Protein AF-A0A1Q7J5G6-F1 (afdb_monomer_lite)

Secondary structure (DSSP, 8-state):
-HHHHHHTTGGGSEEEESHHHHHHHHHHHHSSS--TTGGGG-TTPEEEE-HHHHHHHHTT----S--PPPPP------PPP--------------------------------B-TTT-PBPPTTS--SS-TTT---TTS-EE-TTT--EE-TT-SB-TTT--B----

Foldseek 3Di:
DVVLCVLLCPQNFKAKPVNVLSPVSVVLVPDPDHDPCSCVVPPPIDIDGDPVSVVCVVVVVPVVDDPDDDDPDDDDPDDDDDDDDDDDDDDDDDDDDDDDDDDDDDDDPPDQDQQPPPRDGDDPDDLDQADPVPRHGSVNFDAQPPPRDTDDRPDQADPPPRDGRPRD

Structure (mmCIF, N/CA/C/O backbone):
data_AF-A0A1Q7J5G6-F1
#
_entry.id   AF-A0A1Q7J5G6-F1
#
loop_
_atom_site.group_PDB
_atom_site.id
_atom_site.type_symbol
_atom_site.label_atom_id
_atom_site.label_alt_id
_atom_site.label_comp_id
_atom_site.label_asym_id
_atom_site.label_entity_id
_atom_site.label_seq_id
_atom_site.pdbx_PDB_ins_code
_atom_site.Cartn_x
_atom_site.Cartn_y
_atom_site.Cartn_z
_atom_site.occupancy
_atom_site.B_iso_or_equiv
_atom_site.auth_seq_id
_atom_site.auth_comp_id
_atom_site.auth_asym_id
_atom_site.auth_atom_id
_atom_site.pdbx_PDB_model_num
ATOM 1 N N . MET A 1 1 ? 6.405 -3.543 -1.553 1.00 82.94 1 MET A N 1
ATOM 2 C CA . MET A 1 1 ? 5.593 -4.021 -2.695 1.00 82.94 1 MET A CA 1
ATOM 3 C C . MET A 1 1 ? 4.180 -3.454 -2.740 1.00 82.94 1 MET A C 1
ATOM 5 O O . MET A 1 1 ? 3.814 -2.947 -3.788 1.00 82.94 1 MET A O 1
ATOM 9 N N . ALA A 1 2 ? 3.391 -3.490 -1.656 1.00 89.56 2 ALA A N 1
ATOM 10 C CA . ALA A 1 2 ? 1.996 -3.019 -1.692 1.00 89.56 2 ALA A CA 1
ATOM 11 C C . ALA A 1 2 ? 1.836 -1.560 -2.168 1.00 89.56 2 ALA A C 1
ATOM 13 O O . ALA A 1 2 ? 0.996 -1.279 -3.014 1.00 89.56 2 ALA A O 1
ATOM 14 N N . VAL A 1 3 ? 2.686 -0.650 -1.677 1.00 93.06 3 VAL A N 1
ATOM 15 C CA . VAL A 1 3 ? 2.653 0.769 -2.071 1.00 93.06 3 VAL A CA 1
ATOM 16 C C . VAL A 1 3 ? 3.011 0.953 -3.547 1.00 93.06 3 VAL A C 1
ATOM 18 O O . VAL A 1 3 ? 2.265 1.603 -4.265 1.00 93.06 3 VAL A O 1
ATOM 21 N N . LEU A 1 4 ? 4.093 0.329 -4.027 1.00 94.00 4 LEU A N 1
ATOM 22 C CA . LEU A 1 4 ? 4.499 0.391 -5.439 1.00 94.00 4 LEU A CA 1
ATOM 23 C C . LEU A 1 4 ? 3.365 -0.056 -6.381 1.00 94.00 4 LEU A C 1
ATOM 25 O O . LEU A 1 4 ? 3.055 0.631 -7.348 1.00 94.00 4 LEU A O 1
ATOM 29 N N . ARG A 1 5 ? 2.696 -1.162 -6.039 1.00 93.12 5 ARG A N 1
ATOM 30 C CA . ARG A 1 5 ? 1.529 -1.689 -6.762 1.00 93.12 5 ARG A CA 1
ATOM 31 C C . ARG A 1 5 ? 0.337 -0.736 -6.767 1.00 93.12 5 ARG A C 1
ATOM 33 O O . ARG A 1 5 ? -0.315 -0.540 -7.784 1.00 93.12 5 ARG A O 1
ATOM 40 N N . LEU A 1 6 ? 0.060 -0.101 -5.634 1.00 94.38 6 LEU A N 1
ATOM 41 C CA . LEU A 1 6 ? -0.993 0.907 -5.566 1.00 94.38 6 LEU A CA 1
ATOM 42 C C . LEU A 1 6 ? -0.678 2.098 -6.486 1.00 94.38 6 LEU A C 1
ATOM 44 O O . LEU A 1 6 ? -1.540 2.550 -7.237 1.00 94.38 6 LEU A O 1
ATOM 48 N N . LEU A 1 7 ? 0.567 2.579 -6.451 1.00 94.94 7 LEU A N 1
ATOM 49 C CA . LEU A 1 7 ? 1.018 3.741 -7.216 1.00 94.94 7 LEU A CA 1
ATOM 50 C C . LEU A 1 7 ? 1.130 3.471 -8.725 1.00 94.94 7 LEU A C 1
ATOM 52 O O . LEU A 1 7 ? 0.894 4.382 -9.516 1.00 94.94 7 LEU A O 1
ATOM 56 N N . SER A 1 8 ? 1.376 2.225 -9.145 1.00 94.81 8 SER A N 1
ATOM 57 C CA . SER A 1 8 ? 1.315 1.823 -10.561 1.00 94.81 8 SER A CA 1
ATOM 58 C C . SER A 1 8 ? -0.104 1.835 -11.154 1.00 94.81 8 SER A C 1
ATOM 60 O O . SER A 1 8 ? -0.297 1.602 -12.355 1.00 94.81 8 SER A O 1
ATOM 62 N N . GLY A 1 9 ? -1.107 2.149 -10.326 1.00 92.06 9 GLY A N 1
ATOM 63 C CA . GLY A 1 9 ? -2.509 2.243 -10.715 1.00 92.06 9 GLY A CA 1
ATOM 64 C C . GLY A 1 9 ? -3.223 0.896 -10.715 1.00 92.06 9 GLY A C 1
ATOM 65 O O . GLY A 1 9 ? -4.260 0.755 -11.367 1.00 92.06 9 GLY A O 1
ATOM 66 N N . GLU A 1 10 ? -2.691 -0.107 -10.008 1.00 90.75 10 GLU A N 1
ATOM 67 C CA . GLU A 1 10 ? -3.327 -1.417 -9.911 1.00 90.75 10 GLU A CA 1
ATOM 68 C C . GLU A 1 10 ? -4.762 -1.267 -9.374 1.00 90.75 10 GLU A C 1
ATOM 70 O O . GLU A 1 10 ? -5.011 -0.620 -8.353 1.00 90.75 10 GLU A O 1
ATOM 75 N N . ARG A 1 11 ? -5.730 -1.848 -10.098 1.00 87.62 11 ARG A N 1
ATOM 76 C CA . ARG A 1 11 ? -7.174 -1.813 -9.780 1.00 87.62 11 ARG A CA 1
ATOM 77 C C . ARG A 1 11 ? -7.799 -0.404 -9.774 1.00 87.62 11 ARG A C 1
ATOM 79 O O . ARG A 1 11 ? -8.945 -0.254 -9.359 1.00 87.62 11 ARG A O 1
ATOM 86 N N . GLY A 1 12 ? -7.088 0.610 -10.277 1.00 89.94 12 GLY A N 1
ATOM 87 C CA . GLY A 1 12 ? -7.628 1.949 -10.530 1.00 89.94 12 GLY A CA 1
ATOM 88 C C . GLY A 1 12 ? -7.949 2.774 -9.282 1.00 89.94 12 GLY A C 1
ATOM 89 O O . GLY A 1 12 ? -8.761 3.694 -9.363 1.00 89.94 12 GLY A O 1
ATOM 90 N N . TYR A 1 13 ? -7.344 2.461 -8.131 1.00 92.06 13 TYR A N 1
ATOM 91 C CA . TYR A 1 13 ? -7.554 3.217 -6.889 1.00 92.06 13 TYR A CA 1
ATOM 92 C C . TYR A 1 13 ? -6.853 4.571 -6.875 1.00 92.06 13 TYR A C 1
ATOM 94 O O . TYR A 1 13 ? -7.327 5.498 -6.223 1.00 92.06 13 TYR A O 1
ATOM 102 N N . VAL A 1 14 ? -5.713 4.667 -7.555 1.00 94.50 14 VAL A N 1
ATOM 103 C CA . VAL A 1 14 ? -4.834 5.833 -7.530 1.00 94.50 14 VAL A CA 1
ATOM 104 C C . VAL A 1 14 ? -4.399 6.185 -8.947 1.00 94.50 14 VAL A C 1
ATOM 106 O O . VAL A 1 14 ? -4.057 5.304 -9.738 1.00 94.50 14 VAL A O 1
ATOM 109 N N . SER A 1 15 ? -4.372 7.478 -9.250 1.00 95.00 15 SER A N 1
ATOM 110 C CA . SER A 1 15 ? -3.719 8.046 -10.431 1.00 95.00 15 SER A CA 1
ATOM 111 C C . SER A 1 15 ? -2.643 9.036 -9.996 1.00 95.00 15 SER A C 1
ATOM 113 O O . SER A 1 15 ? -2.847 9.770 -9.026 1.00 95.00 15 SER A O 1
ATOM 115 N N . LEU A 1 16 ? -1.513 9.056 -10.705 1.00 95.44 16 LEU A N 1
ATOM 116 C CA . LEU A 1 16 ? -0.445 10.031 -10.475 1.00 95.44 16 LEU A CA 1
ATOM 117 C C . LEU A 1 16 ? -0.377 11.030 -11.625 1.00 95.44 16 LEU A C 1
ATOM 119 O O . LEU A 1 16 ? -0.539 10.652 -12.785 1.00 95.44 16 LEU A O 1
ATOM 123 N N . ASP A 1 17 ? -0.100 12.281 -11.281 1.00 95.25 17 ASP A N 1
ATOM 124 C CA . ASP A 1 17 ? 0.224 13.351 -12.218 1.00 95.25 17 ASP A CA 1
ATOM 125 C C . ASP A 1 17 ? 1.634 13.883 -11.900 1.00 95.25 17 ASP A C 1
ATOM 127 O O . ASP A 1 17 ? 1.898 14.213 -10.739 1.00 95.25 17 ASP A O 1
ATOM 131 N N . PRO A 1 18 ? 2.568 13.937 -12.867 1.00 94.38 18 PRO A N 1
ATOM 132 C CA . PRO A 1 18 ? 2.418 13.584 -14.281 1.00 94.38 18 PRO A CA 1
ATOM 133 C C . PRO A 1 18 ? 2.333 12.067 -14.533 1.00 94.38 18 PRO A C 1
ATOM 135 O O . PRO A 1 18 ? 2.977 11.261 -13.859 1.00 94.38 18 PRO A O 1
ATOM 138 N N . GLY A 1 19 ? 1.566 11.671 -15.556 1.00 93.06 19 GLY A N 1
ATOM 139 C CA . GLY A 1 19 ? 1.290 10.260 -15.875 1.00 93.06 19 GLY A CA 1
ATOM 140 C C . GLY A 1 19 ? 2.522 9.409 -16.222 1.00 93.06 19 GLY A C 1
ATOM 141 O O . GLY A 1 19 ? 2.492 8.187 -16.076 1.00 93.06 19 GLY A O 1
ATOM 142 N N . GLU A 1 20 ? 3.632 10.038 -16.614 1.00 95.25 20 GLU A N 1
ATOM 143 C CA . GLU A 1 20 ? 4.916 9.367 -16.863 1.00 95.25 20 GLU A CA 1
ATOM 144 C C . GLU A 1 20 ? 5.459 8.664 -15.610 1.00 95.25 20 GLU A C 1
ATOM 146 O O . GLU A 1 20 ? 6.019 7.571 -15.703 1.00 95.25 20 GLU A O 1
ATOM 151 N N . VAL A 1 21 ? 5.229 9.245 -14.425 1.00 95.56 21 VAL A N 1
ATOM 152 C CA . VAL A 1 21 ? 5.634 8.656 -13.141 1.00 95.56 21 VAL A CA 1
ATOM 153 C C . VAL A 1 21 ? 4.860 7.369 -12.877 1.00 95.56 21 VAL A C 1
ATOM 155 O O . VAL A 1 21 ? 5.440 6.358 -12.483 1.00 95.56 21 VAL A O 1
ATOM 158 N N . GLN A 1 22 ? 3.549 7.371 -13.132 1.00 94.81 22 GLN A N 1
ATOM 159 C CA . GLN A 1 22 ? 2.724 6.176 -12.961 1.00 94.81 22 GLN A CA 1
ATOM 160 C C . GLN A 1 22 ? 3.166 5.043 -13.892 1.00 94.81 22 GLN A C 1
ATOM 162 O O . GLN A 1 22 ? 3.211 3.884 -13.477 1.00 94.81 22 GLN A O 1
ATOM 167 N N . GLU A 1 23 ? 3.526 5.373 -15.132 1.00 95.62 23 GLU A N 1
ATOM 168 C CA . GLU A 1 23 ? 4.019 4.395 -16.100 1.00 95.62 23 GLU A CA 1
ATOM 169 C C . GLU A 1 23 ? 5.397 3.837 -15.705 1.00 95.62 23 GLU A C 1
ATOM 171 O O . GLU A 1 23 ? 5.620 2.631 -15.816 1.00 95.62 23 GLU A O 1
ATOM 176 N N . ALA A 1 24 ? 6.297 4.664 -15.162 1.00 95.19 24 ALA A N 1
ATOM 177 C CA . ALA A 1 24 ? 7.576 4.198 -14.623 1.00 95.19 24 ALA A CA 1
ATOM 178 C C . ALA A 1 24 ? 7.382 3.188 -13.476 1.00 95.19 24 ALA A C 1
ATOM 180 O O . ALA A 1 24 ? 7.956 2.100 -13.502 1.00 95.19 24 ALA A O 1
ATOM 181 N N . LEU A 1 25 ? 6.502 3.492 -12.514 1.00 95.12 25 LEU A N 1
ATOM 182 C CA . LEU A 1 25 ? 6.186 2.583 -11.401 1.00 95.12 25 LEU A CA 1
ATOM 183 C C . LEU A 1 25 ? 5.477 1.302 -11.870 1.00 95.12 25 LEU A C 1
ATOM 185 O O . LEU A 1 25 ? 5.635 0.238 -11.264 1.00 95.12 25 LEU A O 1
ATOM 189 N N . ARG A 1 26 ? 4.702 1.377 -12.958 1.00 95.25 26 ARG A N 1
ATOM 190 C CA . ARG A 1 26 ? 4.077 0.208 -13.586 1.00 95.25 26 ARG A CA 1
ATOM 191 C C . ARG A 1 26 ? 5.100 -0.721 -14.221 1.00 95.25 26 ARG A C 1
ATOM 193 O O . ARG A 1 26 ? 4.990 -1.927 -14.014 1.00 95.25 26 ARG A O 1
ATOM 200 N N . ARG A 1 27 ? 6.083 -0.180 -14.941 1.00 95.31 27 ARG A N 1
ATOM 201 C CA . ARG A 1 27 ? 7.183 -0.976 -15.507 1.00 95.31 27 ARG A CA 1
ATOM 202 C C . ARG A 1 27 ? 7.974 -1.674 -14.412 1.00 95.31 27 ARG A C 1
ATOM 204 O O . ARG A 1 27 ? 8.118 -2.887 -14.476 1.00 95.31 27 ARG A O 1
ATOM 211 N N . GLU A 1 28 ? 8.330 -0.940 -13.362 1.00 95.94 28 GLU A N 1
ATOM 212 C CA . GLU A 1 28 ? 9.042 -1.500 -12.210 1.00 95.94 28 GLU A CA 1
ATOM 213 C C . GLU A 1 28 ? 8.268 -2.652 -11.563 1.00 95.94 28 GLU A C 1
ATOM 215 O O . GLU A 1 28 ? 8.831 -3.674 -11.201 1.00 95.94 28 GLU A O 1
ATOM 220 N N . THR A 1 29 ? 6.940 -2.537 -11.454 1.00 95.25 29 THR A N 1
ATOM 221 C CA . THR A 1 29 ? 6.109 -3.607 -10.877 1.00 95.25 29 THR A CA 1
ATOM 222 C C . THR A 1 29 ? 6.130 -4.895 -11.716 1.00 95.25 29 THR A C 1
ATOM 224 O O . THR A 1 29 ? 5.873 -5.972 -11.173 1.00 95.25 29 THR A O 1
ATOM 227 N N . ALA A 1 30 ? 6.392 -4.793 -13.023 1.00 93.25 30 ALA A N 1
ATOM 228 C CA . ALA A 1 30 ? 6.448 -5.922 -13.948 1.00 93.25 30 ALA A CA 1
ATOM 229 C C . ALA A 1 30 ? 7.838 -6.578 -14.029 1.00 93.25 30 ALA A C 1
ATOM 231 O O . ALA A 1 30 ? 7.951 -7.666 -14.599 1.00 93.25 30 ALA A O 1
ATOM 232 N N . ASP A 1 31 ? 8.873 -5.952 -13.466 1.00 94.75 31 ASP A N 1
ATOM 233 C CA . ASP A 1 31 ? 10.218 -6.511 -13.453 1.00 94.75 31 ASP A CA 1
ATOM 234 C C . ASP A 1 31 ? 10.337 -7.732 -12.536 1.00 94.75 31 ASP A C 1
ATOM 236 O O . ASP A 1 31 ? 9.609 -7.912 -11.557 1.00 94.75 31 ASP A O 1
ATOM 240 N N . VAL A 1 32 ? 11.305 -8.594 -12.858 1.00 94.38 32 VAL A N 1
ATOM 241 C CA . VAL A 1 32 ? 11.583 -9.821 -12.092 1.00 94.38 32 VAL A CA 1
ATOM 242 C C . VAL A 1 32 ? 12.106 -9.496 -10.689 1.00 94.38 32 VAL A C 1
ATOM 244 O O . VAL A 1 32 ? 11.833 -10.236 -9.744 1.00 94.38 32 VAL A O 1
ATOM 247 N N . ASN A 1 33 ? 12.843 -8.390 -10.546 1.00 94.31 33 ASN A N 1
ATOM 248 C CA . ASN A 1 33 ? 13.390 -7.924 -9.275 1.00 94.31 33 ASN A CA 1
ATOM 249 C C . ASN A 1 33 ? 13.044 -6.442 -9.039 1.00 94.31 33 ASN A C 1
ATOM 251 O O . ASN A 1 33 ? 13.897 -5.584 -9.266 1.00 94.31 33 ASN A O 1
ATOM 255 N N . PRO A 1 34 ? 11.807 -6.150 -8.608 1.00 93.75 34 PRO A N 1
ATOM 256 C CA . PRO A 1 34 ? 11.317 -4.786 -8.455 1.00 93.75 34 PRO A CA 1
ATOM 257 C C . PRO A 1 34 ? 11.928 -4.086 -7.235 1.00 93.75 34 PRO A C 1
ATOM 259 O O . PRO A 1 34 ? 11.953 -4.653 -6.138 1.00 93.75 34 PRO A O 1
ATOM 262 N N . ASP A 1 35 ? 12.323 -2.823 -7.386 1.00 94.44 35 ASP A N 1
ATOM 263 C CA . ASP A 1 35 ? 12.660 -1.922 -6.288 1.00 94.44 35 ASP A CA 1
ATOM 264 C C . ASP A 1 35 ? 11.378 -1.321 -5.677 1.00 94.44 35 ASP A C 1
ATOM 266 O O . ASP A 1 35 ? 10.761 -0.405 -6.239 1.00 94.44 35 ASP A O 1
ATOM 270 N N . PRO A 1 36 ? 10.959 -1.762 -4.474 1.00 93.50 36 PRO A N 1
ATOM 271 C CA . PRO A 1 36 ? 9.777 -1.216 -3.820 1.00 93.50 36 PRO A CA 1
ATOM 272 C C . PRO A 1 36 ? 9.921 0.265 -3.448 1.00 93.50 36 PRO A C 1
ATOM 274 O O . PRO A 1 36 ? 8.913 0.863 -3.076 1.00 93.50 36 PRO A O 1
ATOM 277 N N . GLY A 1 37 ? 11.131 0.831 -3.479 1.00 94.88 37 GLY A N 1
ATOM 278 C CA . GLY A 1 37 ? 11.447 2.208 -3.122 1.00 94.88 37 GLY A CA 1
ATOM 279 C C . GLY A 1 37 ? 11.438 3.206 -4.281 1.00 94.88 37 GLY A C 1
ATOM 280 O O . GLY A 1 37 ? 11.557 4.399 -3.997 1.00 94.88 37 GLY A O 1
ATOM 281 N N . LEU A 1 38 ? 11.249 2.773 -5.536 1.00 94.44 38 LEU A N 1
ATOM 282 C CA . LEU A 1 38 ? 11.363 3.627 -6.731 1.00 94.44 38 LEU A CA 1
ATOM 283 C C . LEU A 1 38 ? 10.530 4.918 -6.646 1.00 94.44 38 LEU A C 1
ATOM 285 O O . LEU A 1 38 ? 10.980 5.989 -7.045 1.00 94.44 38 LEU A O 1
ATOM 289 N N . PHE A 1 39 ? 9.341 4.850 -6.046 1.00 93.50 39 PHE A N 1
ATOM 290 C CA . PHE A 1 39 ? 8.456 6.006 -5.875 1.00 93.50 39 PHE A CA 1
ATOM 291 C C . PHE A 1 39 ? 9.089 7.173 -5.099 1.00 93.50 39 PHE A C 1
ATOM 293 O O . PHE A 1 39 ? 8.675 8.315 -5.268 1.00 93.50 39 PHE A O 1
ATOM 300 N N . ARG A 1 40 ? 10.109 6.918 -4.268 1.00 94.69 40 ARG A N 1
ATOM 301 C CA . ARG A 1 40 ? 10.823 7.963 -3.516 1.00 94.69 40 ARG A CA 1
ATOM 302 C C . ARG A 1 40 ? 11.621 8.904 -4.419 1.00 94.69 40 ARG A C 1
ATOM 304 O O . ARG A 1 40 ? 11.983 9.986 -3.973 1.00 94.69 40 ARG A O 1
ATOM 311 N N . GLN A 1 41 ? 11.888 8.503 -5.661 1.00 95.56 41 GLN A N 1
ATOM 312 C CA . GLN A 1 41 ? 12.560 9.334 -6.660 1.00 95.56 41 GLN A CA 1
ATOM 313 C C . GLN A 1 41 ? 11.630 10.405 -7.253 1.00 95.56 41 GLN A C 1
ATOM 315 O O . GLN A 1 41 ? 12.110 11.328 -7.903 1.00 95.56 41 GLN A O 1
ATOM 320 N N . PHE A 1 42 ? 10.318 10.318 -6.995 1.00 94.75 42 PHE A N 1
ATOM 321 C CA . PHE A 1 42 ? 9.301 11.230 -7.523 1.00 94.75 42 PHE A CA 1
ATOM 322 C C . PHE A 1 42 ? 8.528 11.931 -6.388 1.00 94.75 42 PHE A C 1
ATOM 324 O O . PHE A 1 42 ? 7.334 11.682 -6.213 1.00 94.75 42 PHE A O 1
ATOM 331 N N . PRO A 1 43 ? 9.183 12.791 -5.584 1.00 94.56 43 PRO A N 1
ATOM 332 C CA . PRO A 1 43 ? 8.537 13.450 -4.446 1.00 94.56 43 PRO A CA 1
ATOM 333 C C . PRO A 1 43 ? 7.463 14.466 -4.858 1.00 94.56 43 PRO A C 1
ATOM 335 O O . PRO A 1 43 ? 6.525 14.693 -4.100 1.00 94.56 43 PRO A O 1
ATOM 338 N N . ASP A 1 44 ? 7.584 15.046 -6.054 1.00 95.12 44 ASP A N 1
ATOM 339 C CA . ASP A 1 44 ? 6.693 16.102 -6.548 1.00 95.12 44 ASP A CA 1
ATOM 340 C C . ASP A 1 44 ? 5.446 15.559 -7.269 1.00 95.12 44 ASP A C 1
ATOM 342 O O . ASP A 1 44 ? 4.595 16.332 -7.709 1.00 95.12 44 ASP A O 1
ATOM 346 N N . ALA A 1 45 ? 5.323 14.234 -7.408 1.00 95.06 45 ALA A N 1
ATOM 347 C CA . ALA A 1 45 ? 4.187 13.617 -8.080 1.00 95.06 45 ALA A CA 1
ATOM 348 C C . ALA A 1 45 ? 2.901 13.788 -7.257 1.00 95.06 45 ALA A C 1
ATOM 350 O O . ALA A 1 45 ? 2.834 13.432 -6.077 1.00 95.06 45 ALA A O 1
ATOM 351 N N . ILE A 1 46 ? 1.847 14.290 -7.897 1.00 95.56 46 ILE A N 1
ATOM 352 C CA . ILE A 1 46 ? 0.547 14.491 -7.262 1.00 95.56 46 ILE A CA 1
ATOM 353 C C . ILE A 1 46 ? -0.230 13.181 -7.301 1.00 95.56 46 ILE A C 1
ATOM 355 O O . ILE A 1 46 ? -0.462 12.601 -8.361 1.00 95.56 46 ILE A O 1
ATOM 359 N N . LEU A 1 47 ? -0.681 12.738 -6.129 1.00 95.31 47 LEU A N 1
ATOM 360 C CA . LEU A 1 47 ? -1.489 11.538 -5.967 1.00 95.31 47 LEU A CA 1
ATOM 361 C C . LEU A 1 47 ? -2.972 11.892 -5.884 1.00 95.31 47 LEU A C 1
ATOM 363 O O . LEU A 1 47 ? -3.402 12.599 -4.975 1.00 95.31 47 LEU A O 1
ATOM 367 N N . SER A 1 48 ? -3.768 11.340 -6.797 1.00 95.19 48 SER A N 1
ATOM 368 C CA . SER A 1 48 ? -5.230 11.437 -6.775 1.00 95.19 48 SER A CA 1
ATOM 369 C C . SER A 1 48 ? -5.864 10.087 -6.448 1.00 95.19 48 SER A C 1
ATOM 371 O O . SER A 1 48 ? -5.506 9.062 -7.025 1.00 95.19 48 SER A O 1
ATOM 373 N N . LEU A 1 49 ? -6.825 10.086 -5.522 1.00 93.94 49 LEU A N 1
ATOM 374 C CA . LEU A 1 49 ? -7.547 8.891 -5.079 1.00 93.94 49 LEU A CA 1
ATOM 375 C C . LEU A 1 49 ? -8.892 8.775 -5.797 1.00 93.94 49 LEU A C 1
ATOM 377 O O . LEU A 1 49 ? -9.740 9.664 -5.711 1.00 93.94 49 LEU A O 1
ATOM 381 N N . ASN A 1 50 ? -9.132 7.635 -6.438 1.00 92.75 50 ASN A N 1
ATOM 382 C CA . ASN A 1 50 ? -10.435 7.298 -6.988 1.00 92.75 50 ASN A CA 1
ATOM 383 C C . ASN A 1 50 ? -11.336 6.727 -5.886 1.00 92.75 50 ASN A C 1
ATOM 385 O O . ASN A 1 50 ? -11.369 5.521 -5.619 1.00 92.75 50 ASN A O 1
ATOM 389 N N . ARG A 1 51 ? -12.091 7.625 -5.251 1.00 90.25 51 ARG A N 1
ATOM 390 C CA . ARG A 1 51 ? -13.011 7.303 -4.155 1.00 90.25 51 ARG A CA 1
ATOM 391 C C . ARG A 1 51 ? -14.012 6.204 -4.518 1.00 90.25 51 ARG A C 1
ATOM 393 O O . ARG A 1 51 ? -14.217 5.295 -3.722 1.00 90.25 51 ARG A O 1
ATOM 400 N N . LEU A 1 52 ? -14.590 6.247 -5.719 1.00 89.12 52 LEU A N 1
ATOM 401 C CA . LEU A 1 52 ? -15.604 5.279 -6.144 1.00 89.12 52 LEU A CA 1
ATOM 402 C C . LEU A 1 52 ? -15.025 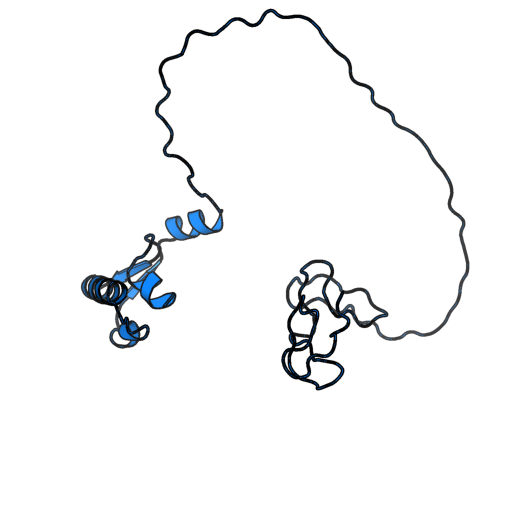3.860 -6.259 1.00 89.12 52 LEU A C 1
ATOM 404 O O . LEU A 1 52 ? -15.676 2.887 -5.880 1.00 89.12 52 LEU A O 1
ATOM 408 N N . ALA A 1 53 ? -13.795 3.735 -6.767 1.00 86.12 53 ALA A N 1
ATOM 409 C C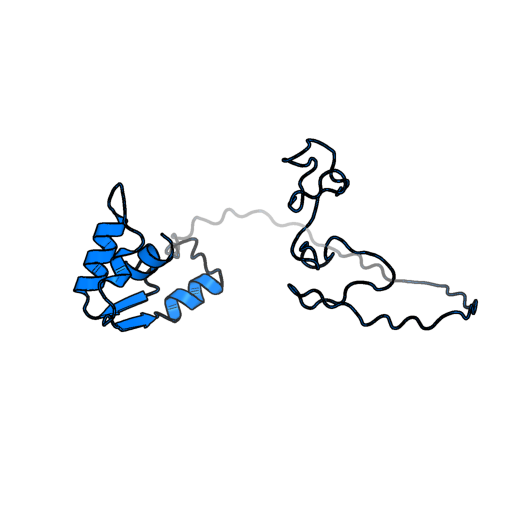A . ALA A 1 53 ? -13.099 2.453 -6.836 1.00 86.12 53 ALA A CA 1
ATOM 410 C C . ALA A 1 53 ? -12.791 1.907 -5.430 1.00 86.12 53 ALA A C 1
ATOM 412 O O . ALA A 1 53 ? -13.029 0.728 -5.161 1.00 86.12 53 ALA A O 1
ATOM 413 N N . ALA A 1 54 ? -12.318 2.766 -4.522 1.00 85.56 54 ALA A N 1
ATOM 414 C CA . ALA A 1 54 ? -12.016 2.388 -3.142 1.00 85.56 54 ALA A CA 1
ATOM 415 C C . ALA A 1 54 ? -13.274 1.957 -2.366 1.00 85.56 54 ALA A C 1
ATOM 417 O O . ALA A 1 54 ? -13.271 0.906 -1.726 1.00 85.56 54 ALA A O 1
ATOM 418 N N . GLU A 1 55 ? -14.370 2.713 -2.471 1.00 88.06 55 GLU A N 1
ATOM 419 C CA . GLU A 1 55 ? -15.641 2.403 -1.803 1.00 88.06 55 GLU A CA 1
ATOM 420 C C . GLU A 1 55 ? -16.228 1.063 -2.264 1.00 88.06 55 GLU A C 1
ATOM 422 O O . GLU A 1 55 ? -16.674 0.277 -1.430 1.00 88.06 55 GLU A O 1
ATOM 427 N N . ARG A 1 56 ? -16.165 0.751 -3.566 1.00 85.06 56 ARG A N 1
ATOM 428 C CA . ARG A 1 56 ? -16.588 -0.556 -4.101 1.00 85.06 56 ARG A CA 1
ATOM 429 C C . ARG A 1 56 ? -15.818 -1.719 -3.486 1.00 85.06 56 ARG A C 1
ATOM 431 O O . ARG A 1 56 ? -16.406 -2.743 -3.146 1.00 85.06 56 ARG A O 1
ATOM 438 N N . PHE A 1 57 ? -14.506 -1.559 -3.326 1.00 82.94 57 PHE A N 1
ATOM 439 C CA . PHE A 1 57 ? -13.679 -2.589 -2.707 1.00 82.94 57 PHE A CA 1
ATOM 440 C C . PHE A 1 57 ? -13.998 -2.763 -1.218 1.00 82.94 57 PHE A C 1
ATOM 442 O O . PHE A 1 57 ? -14.152 -3.893 -0.763 1.00 82.94 57 PHE A O 1
ATOM 449 N N . LEU A 1 58 ? -14.149 -1.660 -0.478 1.00 86.12 58 LEU A N 1
ATOM 450 C CA . LEU A 1 58 ? -14.458 -1.681 0.957 1.00 86.12 58 LEU A CA 1
ATOM 451 C C . LEU A 1 58 ? -15.852 -2.236 1.261 1.00 86.12 58 LEU A C 1
ATOM 453 O O . LEU A 1 58 ? -16.025 -2.937 2.252 1.00 86.12 58 LEU A O 1
ATOM 457 N N . ARG A 1 59 ? -16.837 -1.963 0.399 1.00 85.25 59 ARG A N 1
ATOM 458 C CA . ARG A 1 59 ? -18.191 -2.525 0.510 1.00 85.25 59 ARG A CA 1
ATOM 459 C C . ARG A 1 59 ? -18.225 -4.034 0.228 1.00 85.25 59 ARG A C 1
ATOM 461 O O . ARG A 1 59 ? -19.227 -4.679 0.508 1.00 85.25 59 ARG A O 1
ATOM 468 N N . GLY A 1 60 ? -17.138 -4.605 -0.294 1.00 75.06 60 GLY A N 1
ATOM 469 C CA . GLY A 1 60 ? -17.078 -6.024 -0.619 1.00 75.06 60 GLY A CA 1
ATOM 470 C C . GLY A 1 60 ? -17.900 -6.385 -1.853 1.00 75.06 60 GLY A C 1
ATOM 471 O O . GLY A 1 60 ? -18.208 -7.563 -2.029 1.00 75.06 60 GLY A O 1
ATOM 472 N N . ASP A 1 61 ? -18.201 -5.408 -2.723 1.00 62.56 61 ASP A N 1
ATOM 473 C CA . ASP A 1 61 ? -18.797 -5.640 -4.042 1.00 62.56 61 ASP A CA 1
ATOM 474 C C . ASP A 1 61 ? -17.761 -6.342 -4.928 1.00 62.56 61 ASP A C 1
ATOM 476 O O . ASP A 1 61 ? -17.131 -5.779 -5.828 1.00 62.56 61 ASP A O 1
ATOM 480 N N . ARG A 1 62 ? -17.564 -7.630 -4.660 1.00 56.16 62 ARG A N 1
ATOM 481 C CA . ARG A 1 62 ? -17.049 -8.569 -5.639 1.00 56.16 62 ARG A CA 1
ATOM 482 C C . ARG A 1 62 ? -18.167 -8.673 -6.662 1.00 56.16 62 ARG A C 1
ATOM 484 O O . ARG A 1 62 ? -19.072 -9.481 -6.490 1.00 56.16 62 ARG A O 1
ATOM 491 N N . ALA A 1 63 ? -18.142 -7.825 -7.688 1.00 59.22 63 ALA A N 1
ATOM 492 C CA . ALA A 1 63 ? -18.946 -8.042 -8.881 1.00 59.22 63 ALA A CA 1
ATOM 493 C C . ALA A 1 63 ? -18.542 -9.417 -9.440 1.00 59.22 63 ALA A C 1
ATOM 495 O O . ALA A 1 63 ? -17.551 -9.544 -10.153 1.00 59.22 63 ALA A O 1
ATOM 496 N N . TYR A 1 64 ? -19.232 -10.465 -8.985 1.00 55.44 64 TYR A N 1
ATOM 497 C CA . TYR A 1 64 ? -18.887 -11.852 -9.275 1.00 55.44 64 TYR A CA 1
ATOM 498 C C . TYR A 1 64 ? -19.398 -12.285 -10.652 1.00 55.44 64 TYR A C 1
ATOM 500 O O . TYR A 1 64 ? -18.948 -13.294 -11.179 1.00 55.44 64 TYR A O 1
ATOM 508 N N . ALA A 1 65 ? -20.253 -11.504 -11.305 1.00 42.94 65 ALA A N 1
ATOM 509 C CA . ALA A 1 65 ? -20.618 -11.763 -12.686 1.00 42.94 65 ALA A CA 1
ATOM 510 C C . ALA A 1 65 ? -20.920 -10.444 -13.409 1.00 42.94 65 ALA A C 1
ATOM 512 O O . ALA A 1 65 ? -21.569 -9.573 -12.820 1.00 42.94 65 ALA A O 1
ATOM 513 N N . PRO A 1 66 ? -20.511 -10.283 -14.683 1.00 46.97 66 PRO A N 1
ATOM 514 C CA . PRO A 1 66 ? -21.252 -9.411 -15.586 1.00 46.97 66 PRO A CA 1
ATOM 515 C C . PRO A 1 66 ? -22.723 -9.829 -15.500 1.00 46.97 66 PRO A C 1
ATOM 517 O O . PRO A 1 66 ? -23.001 -11.029 -15.439 1.00 46.97 66 PRO A O 1
ATOM 520 N N . SER A 1 67 ? -23.667 -8.887 -15.482 1.00 55.69 67 SER A N 1
ATOM 521 C CA . SER A 1 67 ? -25.070 -9.245 -15.673 1.00 55.69 67 SER A CA 1
ATOM 522 C C . SER A 1 67 ? -25.161 -10.008 -16.992 1.00 55.69 67 SER A C 1
ATOM 524 O O . SER A 1 67 ? -24.961 -9.436 -18.064 1.00 55.69 67 SER A O 1
ATOM 526 N N . HIS A 1 68 ? -25.383 -11.322 -16.922 1.00 56.16 68 HIS A N 1
ATOM 527 C CA . HIS A 1 68 ? -25.735 -12.076 -18.110 1.00 56.16 68 HIS A CA 1
ATOM 528 C C . HIS A 1 68 ? -26.972 -11.385 -18.678 1.00 56.16 68 HIS A C 1
ATOM 530 O O . HIS A 1 68 ? -27.952 -11.174 -17.960 1.00 56.16 68 HIS A O 1
ATOM 536 N N . ALA A 1 69 ? -26.896 -10.973 -19.945 1.00 59.75 69 ALA A N 1
ATOM 537 C CA . ALA A 1 69 ? -28.089 -10.588 -20.678 1.00 59.75 69 ALA A CA 1
ATOM 538 C C . ALA A 1 69 ? -29.130 -11.707 -20.487 1.00 59.75 69 ALA A C 1
ATOM 540 O O . ALA A 1 69 ? -28.726 -12.878 -20.498 1.00 59.75 69 ALA A O 1
ATOM 541 N N . PRO A 1 70 ? -30.417 -11.380 -20.268 1.00 53.44 70 PRO A N 1
ATOM 542 C CA . PRO A 1 70 ? -31.434 -12.399 -20.079 1.00 53.44 70 PRO A CA 1
ATOM 543 C C . PRO A 1 70 ? -31.370 -13.364 -21.263 1.00 53.44 70 PRO A C 1
ATOM 545 O O . PRO A 1 70 ? -31.502 -12.957 -22.419 1.00 53.44 70 PRO A O 1
ATOM 548 N N . LEU A 1 71 ? -31.068 -14.629 -20.970 1.00 58.22 71 LEU A N 1
ATOM 549 C CA . LEU A 1 71 ? -31.211 -15.706 -21.939 1.00 58.22 71 LEU A CA 1
ATOM 550 C C . LEU A 1 71 ? -32.694 -15.749 -22.344 1.00 58.22 71 LEU A C 1
ATOM 552 O O . LEU A 1 71 ? -33.544 -15.521 -21.483 1.00 58.22 71 LEU A O 1
ATOM 556 N N . PRO A 1 72 ? -33.025 -16.006 -23.620 1.00 60.34 72 PRO A N 1
ATOM 557 C CA . PRO A 1 72 ? -34.414 -16.200 -24.016 1.00 60.34 72 PRO A CA 1
ATOM 558 C C . PRO A 1 72 ? -35.020 -17.357 -23.214 1.00 60.34 72 PRO A C 1
ATOM 560 O O . PRO A 1 72 ? -34.350 -18.372 -23.007 1.00 60.34 72 PRO A O 1
ATOM 563 N N . ASP A 1 73 ? -36.264 -17.171 -22.764 1.00 54.56 73 ASP A N 1
ATOM 564 C CA . ASP A 1 73 ? -36.994 -18.103 -21.904 1.00 54.56 73 ASP A CA 1
ATOM 565 C C . ASP A 1 73 ? -36.914 -19.535 -22.450 1.00 54.56 73 ASP A C 1
ATOM 567 O O . ASP A 1 73 ? -37.432 -19.858 -23.523 1.00 54.56 73 ASP A O 1
ATOM 571 N N . ALA A 1 74 ? -36.230 -20.406 -21.707 1.00 53.94 74 ALA A N 1
ATOM 572 C CA . ALA A 1 74 ? -36.343 -21.839 -21.915 1.00 53.94 74 ALA A CA 1
ATOM 573 C C . ALA A 1 74 ? -37.772 -22.262 -21.530 1.00 53.94 74 ALA A C 1
ATOM 575 O O . ALA A 1 74 ? -38.303 -21.744 -20.546 1.00 53.94 74 ALA A O 1
ATOM 576 N N . PRO A 1 75 ? -38.411 -23.184 -22.274 1.00 49.75 75 PRO A N 1
ATOM 577 C CA . PRO A 1 75 ? -39.788 -23.562 -22.005 1.00 49.75 75 PRO A CA 1
ATOM 578 C C . PRO A 1 75 ? -39.923 -24.137 -20.595 1.00 49.75 75 PRO A C 1
ATOM 580 O O . PRO A 1 75 ? -39.214 -25.066 -20.199 1.00 49.75 75 PRO A O 1
ATOM 583 N N . GLU A 1 76 ? -40.854 -23.540 -19.862 1.00 48.31 76 GLU A N 1
ATOM 584 C CA . GLU A 1 76 ? -41.239 -23.862 -18.499 1.00 48.31 76 GLU A CA 1
ATOM 585 C C . GLU A 1 76 ? -41.707 -25.324 -18.437 1.00 48.31 76 GLU A C 1
ATOM 587 O O . GLU A 1 76 ? -42.765 -25.694 -18.950 1.00 48.31 76 GLU A O 1
ATOM 592 N N . LEU A 1 77 ? -40.880 -26.196 -17.856 1.00 47.56 77 LEU A N 1
ATOM 593 C CA . LEU A 1 77 ? -41.299 -27.552 -17.527 1.00 47.56 77 LEU A CA 1
ATOM 594 C C . LEU A 1 77 ? -42.290 -27.458 -16.368 1.00 47.56 77 LEU A C 1
ATOM 596 O O . LEU A 1 77 ? -41.901 -27.278 -15.214 1.00 47.56 77 LEU A O 1
ATOM 600 N N . VAL A 1 78 ? -43.573 -27.573 -16.709 1.00 48.34 78 VAL A N 1
ATOM 601 C CA . VAL A 1 78 ? -44.693 -27.635 -15.771 1.00 48.34 78 VAL A CA 1
ATOM 602 C C . VAL A 1 78 ? -44.447 -28.780 -14.791 1.00 48.34 78 VAL A C 1
ATOM 604 O O . VAL A 1 78 ? -44.447 -29.956 -15.163 1.00 48.34 78 VAL A O 1
ATOM 607 N N . ARG A 1 79 ? -44.218 -28.434 -13.527 1.00 51.00 79 ARG A N 1
ATOM 608 C CA . ARG A 1 79 ? -44.291 -29.380 -12.417 1.00 51.00 79 ARG A CA 1
ATOM 609 C C . ARG A 1 79 ? -45.747 -29.418 -11.949 1.00 51.00 79 ARG A C 1
ATOM 611 O O . ARG A 1 79 ? -46.282 -28.342 -11.708 1.00 51.00 79 ARG A O 1
ATOM 618 N N . PRO A 1 80 ? -46.387 -30.592 -11.822 1.00 40.88 80 PRO A N 1
ATOM 619 C CA . PRO A 1 80 ? -47.735 -30.657 -11.273 1.00 40.88 80 PRO A CA 1
ATOM 620 C C . PRO A 1 80 ? -47.737 -30.257 -9.791 1.00 40.88 80 PRO A C 1
ATOM 622 O O . PRO A 1 80 ? -46.872 -30.707 -9.033 1.00 40.88 80 PRO A O 1
ATOM 625 N N . ASP A 1 81 ? -48.691 -29.396 -9.440 1.00 40.72 81 ASP A N 1
ATOM 626 C CA . ASP A 1 81 ? -49.067 -28.960 -8.093 1.00 40.72 81 ASP A CA 1
ATOM 627 C C . ASP A 1 81 ? -49.666 -30.089 -7.237 1.00 40.72 81 ASP A C 1
ATOM 629 O O . ASP A 1 81 ? -50.202 -31.041 -7.796 1.00 40.72 81 ASP A O 1
ATOM 633 N N . GLU A 1 82 ? -49.586 -29.901 -5.909 1.00 36.19 82 GLU A N 1
ATOM 634 C CA . GLU A 1 82 ? -50.283 -30.539 -4.758 1.00 36.19 82 GLU A CA 1
ATOM 635 C C . GLU A 1 82 ? -49.240 -30.803 -3.640 1.00 36.19 82 GLU A C 1
ATOM 637 O O . GLU A 1 82 ? -48.192 -31.386 -3.899 1.00 36.19 82 GLU A O 1
ATOM 642 N N . GLU A 1 83 ? -49.339 -30.352 -2.382 1.00 34.97 83 GLU A N 1
ATOM 643 C CA . GLU A 1 83 ? -50.443 -29.855 -1.549 1.00 34.97 83 GLU A CA 1
ATOM 644 C C . GLU A 1 83 ? -49.910 -29.001 -0.367 1.00 34.97 83 GLU A C 1
ATOM 646 O O . GLU A 1 83 ? -48.737 -29.043 0.007 1.00 34.97 83 GLU A O 1
ATOM 651 N N . THR A 1 84 ? -50.833 -28.228 0.201 1.00 31.50 84 THR A N 1
ATOM 652 C CA . THR A 1 84 ? -50.760 -27.147 1.197 1.00 31.50 84 THR A CA 1
ATOM 653 C C . THR A 1 84 ? -50.663 -27.607 2.671 1.00 31.50 84 THR A C 1
ATOM 655 O O . THR A 1 84 ? -51.527 -28.355 3.108 1.00 31.50 84 THR A O 1
ATOM 658 N N . GLU A 1 85 ? -49.672 -27.051 3.404 1.00 36.59 85 GLU A N 1
ATOM 659 C CA . GLU A 1 85 ? -49.645 -26.542 4.817 1.00 36.59 85 GLU A CA 1
ATOM 660 C C . GLU A 1 85 ? -50.077 -27.445 6.017 1.00 36.59 85 GLU A C 1
ATOM 662 O O . GLU A 1 85 ? -50.640 -28.512 5.791 1.00 36.59 85 GLU A O 1
ATOM 667 N N . PRO A 1 86 ? -49.862 -27.082 7.318 1.00 43.84 86 PRO A N 1
ATOM 668 C CA . PRO A 1 86 ? -49.358 -25.822 7.900 1.00 43.84 86 PRO A CA 1
ATOM 669 C C . PRO A 1 86 ? -48.315 -25.930 9.043 1.00 43.84 86 PRO A C 1
ATOM 671 O O . PRO A 1 86 ? -47.904 -26.989 9.515 1.00 43.84 86 PRO A O 1
ATOM 674 N N . GLU A 1 87 ? -47.930 -24.725 9.452 1.00 39.09 87 GLU A N 1
ATOM 675 C CA . GLU A 1 87 ? -47.149 -24.241 10.587 1.00 39.09 87 GLU A CA 1
ATOM 676 C C . GLU A 1 87 ? -47.527 -24.849 11.954 1.00 39.09 87 GLU A C 1
ATOM 678 O O . GLU A 1 87 ? -48.688 -25.142 12.240 1.00 39.09 87 GLU A O 1
ATOM 683 N N . ALA A 1 88 ? -46.532 -24.966 12.840 1.00 32.62 88 ALA A N 1
ATOM 684 C CA . ALA A 1 88 ? -46.734 -25.207 14.265 1.00 32.62 88 ALA A CA 1
ATOM 685 C C . ALA A 1 88 ? -45.854 -24.250 15.080 1.00 32.62 88 ALA A C 1
ATOM 687 O O . ALA A 1 88 ? -44.652 -24.457 15.258 1.00 32.62 88 ALA A O 1
ATOM 688 N N . GLU A 1 89 ? -46.493 -23.188 15.560 1.00 34.09 89 GLU A N 1
ATOM 689 C CA . GLU A 1 89 ? -46.054 -22.356 16.673 1.00 34.09 89 GLU A CA 1
ATOM 690 C C . GLU A 1 89 ? -46.105 -23.165 17.981 1.00 34.09 89 GLU A C 1
ATOM 692 O O . GLU A 1 89 ? -47.017 -23.965 18.199 1.00 34.09 89 GLU A O 1
ATOM 697 N N . ALA A 1 90 ? -45.156 -22.929 18.889 1.00 33.94 90 ALA A N 1
ATOM 698 C CA . ALA A 1 90 ? -45.272 -23.349 20.283 1.00 33.94 90 ALA A CA 1
ATOM 699 C C . ALA A 1 90 ? -44.571 -22.336 21.198 1.00 33.94 90 ALA A C 1
ATOM 701 O O . ALA A 1 90 ? -43.358 -22.370 21.405 1.00 33.94 90 ALA A O 1
ATOM 702 N N . GLU A 1 91 ? -45.374 -21.429 21.746 1.00 30.14 91 GLU A N 1
ATOM 703 C CA . GLU A 1 91 ? -45.085 -20.670 22.960 1.00 30.14 91 GLU A CA 1
ATOM 704 C C . GLU A 1 91 ? -45.327 -21.536 24.213 1.00 30.14 91 GLU A C 1
ATOM 706 O O . GLU A 1 91 ? -46.249 -22.352 24.237 1.00 30.14 91 GLU A O 1
ATOM 711 N N . ALA A 1 92 ? -44.552 -21.267 25.275 1.00 28.73 92 ALA A N 1
ATOM 712 C CA . ALA A 1 92 ? -45.024 -20.930 26.634 1.00 28.73 92 ALA A CA 1
ATOM 713 C C . ALA A 1 92 ? -44.309 -21.632 27.816 1.00 28.73 92 ALA A C 1
ATOM 715 O O . ALA A 1 92 ? -44.319 -22.851 27.942 1.00 28.73 92 ALA A O 1
ATOM 716 N N . ALA A 1 93 ? -43.864 -20.770 28.751 1.00 29.00 93 ALA A N 1
ATOM 717 C CA . ALA A 1 93 ? -43.813 -20.903 30.223 1.00 29.00 93 ALA A CA 1
ATOM 718 C C . ALA A 1 93 ? -42.889 -21.976 30.860 1.00 29.00 93 ALA A C 1
ATOM 720 O O . ALA A 1 93 ? -42.842 -23.116 30.436 1.00 29.00 93 ALA A O 1
ATOM 721 N N . GLY A 1 94 ? -42.161 -21.746 31.959 1.00 27.31 94 GLY A N 1
ATOM 722 C CA . GLY A 1 94 ? -42.055 -20.628 32.896 1.00 27.31 94 GLY A CA 1
ATOM 723 C C . GLY A 1 94 ? -41.333 -21.072 34.193 1.00 27.31 94 GLY A C 1
ATOM 724 O O . GLY A 1 94 ? -41.173 -22.266 34.426 1.00 27.31 94 GLY A O 1
ATOM 725 N N . ALA A 1 95 ? -40.985 -20.087 35.041 1.00 31.25 95 ALA A N 1
ATOM 726 C CA . ALA A 1 95 ? -40.590 -20.176 36.468 1.00 31.25 95 ALA A CA 1
ATOM 727 C C . ALA A 1 95 ? -39.182 -20.782 36.761 1.00 31.25 95 ALA A C 1
ATOM 729 O O . ALA A 1 95 ? -38.758 -21.724 36.116 1.00 31.25 95 ALA A O 1
ATOM 730 N N . THR A 1 96 ? -38.321 -20.314 37.677 1.00 31.30 96 THR A N 1
ATOM 731 C CA . THR A 1 96 ? -38.480 -19.663 38.989 1.00 31.30 96 THR A CA 1
ATOM 732 C C . THR A 1 96 ? -37.121 -19.072 39.417 1.00 31.30 96 THR A C 1
ATOM 734 O O . THR A 1 96 ? -36.086 -19.714 39.253 1.00 31.30 96 THR A O 1
ATOM 737 N N . ARG A 1 97 ? -37.108 -17.869 40.012 1.00 45.00 97 ARG A N 1
ATOM 738 C CA . ARG A 1 97 ? -35.965 -17.346 40.795 1.00 45.00 97 ARG A CA 1
ATOM 739 C C . ARG A 1 97 ? -35.910 -18.063 42.151 1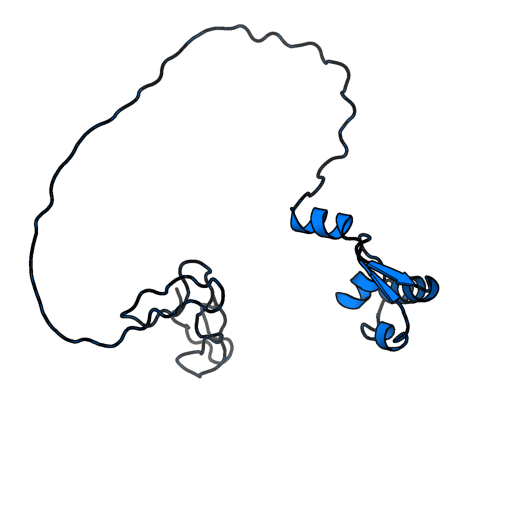.00 45.00 97 ARG A C 1
ATOM 741 O O . ARG A 1 97 ? -36.969 -18.307 42.726 1.00 45.00 97 ARG A O 1
ATOM 748 N N . PRO A 1 98 ? -34.730 -18.172 42.772 1.00 43.06 98 PRO A N 1
ATOM 749 C CA . PRO A 1 98 ? -34.669 -17.658 44.130 1.00 43.06 98 PRO A CA 1
ATOM 750 C C . PRO A 1 98 ? -33.529 -16.670 44.336 1.00 43.06 98 PRO A C 1
ATOM 752 O O . PRO A 1 98 ? -32.494 -16.665 43.675 1.00 43.06 98 PRO A O 1
ATOM 755 N N . SER A 1 99 ? -33.832 -15.782 45.268 1.00 38.81 99 SER A N 1
ATOM 756 C CA . SER A 1 99 ? -33.017 -14.706 45.785 1.00 38.81 99 SER A CA 1
ATOM 757 C C . SER A 1 99 ? -32.001 -15.231 46.802 1.00 38.81 99 SER A C 1
ATOM 759 O O . SER A 1 99 ? -32.329 -16.124 47.580 1.00 38.81 99 SER A O 1
ATOM 761 N N . GLY A 1 100 ? -30.845 -14.568 46.867 1.00 36.78 100 GLY A N 1
ATOM 762 C CA . GLY A 1 100 ? -30.173 -14.263 48.129 1.00 36.78 100 GLY A CA 1
ATOM 763 C C . GLY A 1 100 ? -28.984 -15.135 48.530 1.00 36.78 100 GLY A C 1
ATOM 764 O O . GLY A 1 100 ? -29.154 -16.231 49.044 1.00 36.78 100 GLY A O 1
ATOM 765 N N . SER A 1 101 ? -27.793 -14.539 48.493 1.00 40.38 101 SER A N 1
ATOM 766 C CA . SER A 1 101 ? -26.958 -14.443 49.697 1.00 40.38 101 SER A CA 1
ATOM 767 C C . SER A 1 101 ? -25.948 -13.313 49.527 1.00 40.38 101 SER A C 1
ATOM 769 O O . SER A 1 101 ? -25.083 -13.363 48.654 1.00 40.38 101 SER A O 1
ATOM 771 N N . ALA A 1 102 ? -26.092 -12.293 50.369 1.00 46.59 102 ALA A N 1
ATOM 772 C CA . ALA A 1 102 ? -25.082 -11.282 50.603 1.00 46.59 102 ALA A CA 1
ATOM 773 C C . ALA A 1 102 ? -23.783 -11.951 51.071 1.00 46.59 102 ALA A C 1
ATOM 775 O O . ALA A 1 102 ? -23.789 -12.722 52.030 1.00 46.59 102 ALA A O 1
ATOM 776 N N . PHE A 1 103 ? -22.685 -11.618 50.405 1.00 34.78 103 PHE A N 1
ATOM 777 C CA . PHE A 1 103 ? -21.359 -11.674 50.994 1.00 34.78 103 PHE A CA 1
ATOM 778 C C . PHE A 1 103 ? -20.650 -10.390 50.568 1.00 34.78 103 PHE A C 1
ATOM 780 O O . PHE A 1 103 ? -20.253 -10.226 49.416 1.00 34.78 103 PHE A O 1
ATOM 787 N N . GLU A 1 104 ? -20.589 -9.440 51.498 1.00 48.59 104 GLU A N 1
ATOM 788 C CA . GLU A 1 104 ? -19.586 -8.382 51.483 1.00 48.59 104 GLU A CA 1
ATOM 789 C C . GLU A 1 104 ? -18.207 -9.042 51.370 1.00 48.59 104 GLU A C 1
ATOM 791 O O . GLU A 1 104 ? -17.942 -10.006 52.083 1.00 48.59 104 GLU A O 1
ATOM 796 N N . LEU A 1 105 ? -17.351 -8.559 50.469 1.00 41.44 105 LEU A N 1
ATOM 797 C CA . LEU A 1 105 ? -15.992 -8.130 50.802 1.00 41.44 105 LEU A CA 1
ATOM 798 C C . LEU A 1 105 ? -15.243 -7.639 49.549 1.00 41.44 105 LEU A C 1
ATOM 800 O O . LEU A 1 105 ? -15.139 -8.337 48.544 1.00 41.44 105 LEU A O 1
ATOM 804 N N . ALA A 1 106 ? -14.630 -6.469 49.733 1.00 38.19 106 ALA A N 1
ATOM 805 C CA . ALA A 1 106 ? -13.524 -5.880 48.985 1.00 38.19 106 ALA A CA 1
ATOM 806 C C . ALA A 1 106 ? -13.838 -5.301 47.597 1.00 38.19 106 ALA A C 1
ATOM 808 O O . ALA A 1 106 ? -13.606 -5.917 46.558 1.00 38.19 106 ALA A O 1
ATOM 809 N N . GLU A 1 107 ? -14.225 -4.022 47.627 1.00 48.81 107 GLU A N 1
ATOM 810 C CA . GLU A 1 107 ? -13.772 -3.000 46.680 1.00 48.81 107 GLU A CA 1
ATOM 811 C C . GLU A 1 107 ? -12.308 -3.242 46.285 1.00 48.81 107 GLU A C 1
ATOM 813 O O . GLU A 1 107 ? -11.362 -2.861 46.973 1.00 48.81 107 GLU A O 1
ATOM 818 N N . GLN A 1 108 ? -12.121 -3.901 45.152 1.00 41.78 108 GLN A N 1
ATOM 819 C CA . GLN A 1 108 ? -10.929 -3.746 44.346 1.00 41.78 108 GLN A CA 1
ATOM 820 C C . GLN A 1 108 ? -11.392 -2.988 43.123 1.00 41.78 108 GLN A C 1
ATOM 822 O O . GLN A 1 108 ? -12.337 -3.393 42.453 1.00 41.78 108 GLN A O 1
ATOM 827 N N . SER A 1 109 ? -10.771 -1.842 42.898 1.00 47.44 109 SER A N 1
ATOM 828 C CA . SER A 1 109 ? -11.015 -0.945 41.783 1.00 47.44 109 SER A CA 1
ATOM 829 C C . SER A 1 109 ? -10.790 -1.680 40.458 1.00 47.44 109 SER A C 1
ATOM 831 O O . SER A 1 109 ? -9.714 -1.624 39.865 1.00 47.44 109 SER A O 1
ATOM 833 N N . GLU A 1 110 ? -11.798 -2.418 40.004 1.00 49.78 110 GLU A N 1
ATOM 834 C CA . GLU A 1 110 ? -11.815 -3.080 38.712 1.00 49.78 110 GLU A CA 1
ATOM 835 C C . GLU A 1 110 ? -12.296 -2.078 37.682 1.00 49.78 110 GLU A C 1
ATOM 837 O O . GLU A 1 110 ? -13.459 -2.038 37.284 1.00 49.78 110 GLU A O 1
ATOM 842 N N . SER A 1 111 ? -11.369 -1.231 37.249 1.00 49.75 111 SER A N 1
ATOM 843 C CA . SER A 1 111 ? -11.548 -0.496 36.009 1.00 49.75 111 SER A CA 1
ATOM 844 C C . SER A 1 111 ? -11.853 -1.527 34.914 1.00 49.75 111 SER A C 1
ATOM 846 O O . SER A 1 111 ? -11.030 -2.432 34.715 1.00 49.75 111 SER A O 1
ATOM 848 N N . PRO A 1 112 ? -12.992 -1.432 34.205 1.00 57.19 112 PRO A N 1
ATOM 849 C CA . PRO A 1 112 ? -13.265 -2.308 33.078 1.00 57.19 112 PRO A CA 1
ATOM 850 C C . PRO A 1 112 ? -12.118 -2.152 32.083 1.00 57.19 112 PRO A C 1
ATOM 852 O O . PRO A 1 112 ? -11.920 -1.083 31.502 1.00 57.19 112 PRO A O 1
ATOM 855 N N . ARG A 1 113 ? -11.301 -3.199 31.923 1.00 72.00 113 ARG A N 1
ATOM 856 C CA . ARG A 1 113 ? -10.248 -3.186 30.910 1.00 72.00 113 ARG A CA 1
ATOM 857 C C . ARG A 1 113 ? -10.948 -3.307 29.567 1.00 72.00 113 ARG A C 1
ATOM 859 O O . ARG A 1 113 ? -11.469 -4.364 29.234 1.00 72.00 113 ARG A O 1
ATOM 866 N N . GLN A 1 114 ? -11.001 -2.222 28.813 1.00 81.44 114 GLN A N 1
ATOM 867 C CA . GLN A 1 114 ? -11.470 -2.266 27.434 1.00 81.44 114 GLN A CA 1
ATOM 868 C C . GLN A 1 114 ? -10.380 -2.897 26.570 1.00 81.44 114 GLN A C 1
ATOM 870 O O . GLN A 1 114 ? -9.188 -2.651 26.770 1.00 81.44 114 GLN A O 1
ATOM 875 N N . CYS A 1 115 ? -10.772 -3.746 25.627 1.00 81.12 115 CYS A N 1
ATOM 876 C CA . CYS A 1 115 ? -9.834 -4.289 24.660 1.00 81.12 115 CYS A CA 1
ATOM 877 C C . CYS A 1 115 ? -9.307 -3.152 23.762 1.00 81.12 115 CYS A C 1
ATOM 879 O O . CYS A 1 115 ? -10.119 -2.450 23.164 1.00 81.12 115 CYS A O 1
ATOM 881 N N . PRO A 1 116 ? -7.983 -2.990 23.580 1.00 80.12 116 PRO A N 1
ATOM 882 C CA . PRO A 1 116 ? -7.438 -1.944 22.708 1.00 80.12 116 PRO A CA 1
ATOM 883 C C . PRO A 1 116 ? -7.763 -2.157 21.220 1.00 80.12 116 PRO A C 1
ATOM 885 O O . PRO A 1 116 ? -7.646 -1.224 20.433 1.00 80.12 116 PRO A O 1
ATOM 888 N N . TYR A 1 117 ? -8.175 -3.369 20.829 1.00 79.62 117 TYR A N 1
ATOM 889 C CA . TYR A 1 117 ? -8.460 -3.718 19.436 1.00 79.62 117 TYR A CA 1
ATOM 890 C C . TYR A 1 117 ? -9.935 -3.551 19.063 1.00 79.62 117 TYR A C 1
ATOM 892 O O . TYR A 1 117 ? -10.234 -2.996 18.011 1.00 79.62 117 TYR A O 1
ATOM 900 N N . CYS A 1 118 ? -10.864 -4.030 19.898 1.00 84.19 118 CYS A N 1
ATOM 901 C CA . CYS A 1 118 ? -12.304 -3.969 19.608 1.00 84.19 118 CYS A CA 1
ATOM 902 C C . CYS A 1 118 ? -13.095 -3.016 20.513 1.00 84.19 118 CYS A C 1
ATOM 904 O O . CYS A 1 118 ? -14.278 -2.810 20.269 1.00 84.19 118 CYS A O 1
ATOM 906 N N . GLY A 1 119 ? -12.483 -2.460 21.563 1.00 81.00 119 GLY A N 1
ATOM 907 C CA . GLY A 1 119 ? -13.151 -1.580 22.528 1.00 81.00 119 GLY A CA 1
ATOM 908 C C . GLY A 1 119 ? -14.109 -2.287 23.493 1.00 81.00 119 GLY A C 1
ATOM 909 O O . GLY A 1 119 ? -14.606 -1.653 24.420 1.00 81.00 119 GLY A O 1
ATOM 910 N N . GLU A 1 120 ? -14.347 -3.590 23.316 1.00 83.62 120 GLU A N 1
ATOM 911 C CA . GLU A 1 120 ? -15.257 -4.370 24.157 1.00 83.62 120 GLU A CA 1
ATOM 912 C C . GLU A 1 120 ? -14.723 -4.509 25.587 1.00 83.62 120 GLU A C 1
ATOM 914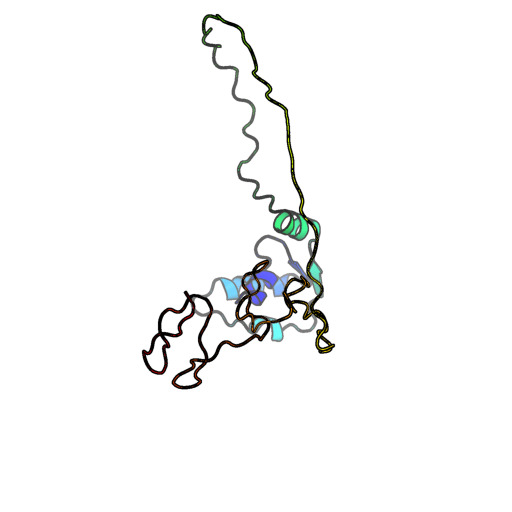 O O . GLU A 1 120 ? -13.509 -4.597 25.818 1.00 83.62 120 GLU A O 1
ATOM 919 N N . THR A 1 121 ? -15.635 -4.561 26.555 1.00 83.56 121 THR A N 1
ATOM 920 C CA . THR A 1 121 ? -15.268 -4.692 27.968 1.00 83.56 121 THR A CA 1
ATOM 921 C C . THR A 1 121 ? -14.796 -6.115 28.266 1.00 83.56 121 THR A C 1
ATOM 923 O O . THR A 1 121 ? -15.551 -7.077 28.135 1.00 83.56 121 THR A O 1
ATOM 926 N N . LEU A 1 122 ? -13.538 -6.268 28.691 1.00 81.88 122 LEU A N 1
ATOM 927 C CA . LEU A 1 122 ? -13.027 -7.551 29.170 1.00 81.88 122 LEU A CA 1
ATOM 928 C C . LEU A 1 122 ? -13.610 -7.838 30.561 1.00 81.88 122 LEU A C 1
ATOM 930 O O . LEU A 1 122 ? -13.672 -6.928 31.392 1.00 81.88 122 LEU A O 1
ATOM 934 N N . PRO A 1 123 ? -14.007 -9.093 30.843 1.00 74.50 123 PRO A N 1
ATOM 935 C CA . PRO A 1 123 ? -14.534 -9.452 32.150 1.00 74.50 123 PRO A CA 1
ATOM 936 C C . PRO A 1 123 ? -13.478 -9.192 33.231 1.00 74.50 123 PRO A C 1
ATOM 938 O O . PRO A 1 123 ? -12.351 -9.689 33.137 1.00 74.50 123 PRO A O 1
ATOM 941 N N . GLY A 1 124 ? -13.863 -8.415 34.246 1.00 69.38 124 GLY A N 1
ATOM 942 C CA . GLY A 1 124 ? -13.090 -8.238 35.474 1.00 69.38 124 GLY A CA 1
ATOM 943 C C . GLY A 1 124 ? -12.893 -9.567 36.210 1.00 69.38 124 GLY A C 1
ATOM 944 O O . GLY A 1 124 ? -13.601 -10.549 35.976 1.00 69.38 124 GLY A O 1
ATOM 945 N N . GLY A 1 125 ? -11.881 -9.623 37.063 1.00 70.31 125 GLY A N 1
ATOM 946 C CA . GLY A 1 125 ? -11.689 -10.677 38.055 1.00 70.31 125 GLY A CA 1
ATOM 947 C C . GLY A 1 125 ? -10.728 -11.787 37.646 1.00 70.31 125 GLY A C 1
ATOM 948 O O . GLY A 1 125 ? -10.408 -12.649 38.462 1.00 70.31 125 GLY A O 1
ATOM 949 N N . ARG A 1 126 ? -10.230 -11.796 36.400 1.00 71.50 126 ARG A N 1
ATOM 950 C CA . ARG A 1 126 ? -9.279 -12.815 35.921 1.00 71.50 126 ARG A CA 1
ATOM 951 C C . ARG A 1 126 ? -8.328 -12.297 34.846 1.00 71.50 126 ARG A C 1
ATOM 953 O O . ARG A 1 126 ? -8.657 -11.403 34.070 1.00 71.50 126 ARG A O 1
ATOM 960 N N . LYS A 1 127 ? -7.135 -12.894 34.763 1.00 70.00 127 LYS A N 1
ATOM 961 C CA . LYS A 1 127 ? -6.189 -12.638 33.668 1.00 70.00 127 LYS A CA 1
ATOM 962 C C . LYS A 1 127 ? -6.738 -13.259 32.381 1.00 70.00 127 LYS A C 1
ATOM 964 O O . LYS A 1 127 ? -6.707 -14.474 32.214 1.00 70.00 127 LYS A O 1
ATOM 969 N N . VAL A 1 128 ? -7.244 -12.418 31.486 1.00 75.75 128 VAL A N 1
ATOM 970 C CA . VAL A 1 128 ? -7.728 -12.824 30.164 1.00 75.75 128 VAL A CA 1
ATOM 971 C C . VAL A 1 128 ? -6.576 -12.719 29.162 1.00 75.75 128 VAL A C 1
ATOM 973 O O . VAL A 1 128 ? -6.072 -11.624 28.925 1.00 75.75 128 VAL A O 1
ATOM 976 N N . ASN A 1 129 ? -6.148 -13.852 28.597 1.00 78.06 129 ASN A N 1
ATOM 977 C CA . ASN A 1 129 ? -5.085 -13.885 27.582 1.00 78.06 129 ASN A CA 1
ATOM 978 C C . ASN A 1 129 ? -5.602 -13.522 26.179 1.00 78.06 129 ASN A C 1
ATOM 980 O O . ASN A 1 129 ? -4.829 -13.000 25.390 1.00 78.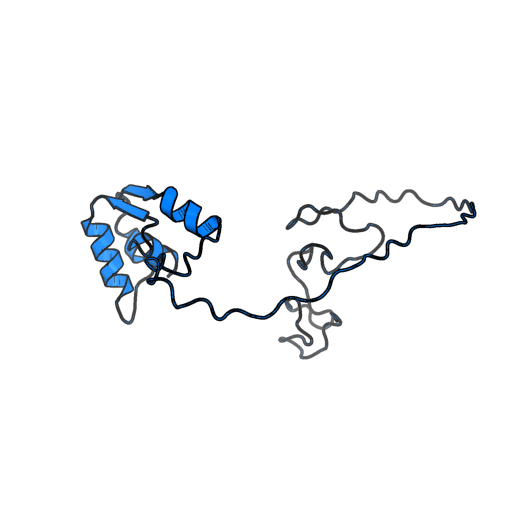06 129 ASN A O 1
ATOM 984 N N . PHE A 1 130 ? -6.889 -13.756 25.890 1.00 82.38 130 PHE A N 1
ATOM 985 C CA . PHE A 1 130 ? -7.523 -13.492 24.591 1.00 82.38 130 PHE A CA 1
ATOM 986 C C . PHE A 1 130 ? -8.880 -12.818 24.777 1.00 82.38 130 PHE A C 1
ATOM 988 O O . PHE A 1 130 ? -9.680 -13.255 25.605 1.00 82.38 130 PHE A O 1
ATOM 995 N N . CYS A 1 131 ? -9.167 -11.777 24.000 1.00 84.50 131 CYS A N 1
ATOM 996 C CA . CYS A 1 131 ? -10.495 -11.180 23.985 1.00 84.50 131 CYS A CA 1
ATOM 997 C C . CYS A 1 131 ? -11.511 -12.170 23.380 1.00 84.50 131 CYS A C 1
ATOM 999 O O . CYS A 1 131 ? -11.314 -12.596 22.243 1.00 84.50 131 CYS A O 1
ATOM 1001 N N . PRO A 1 132 ? -12.620 -12.504 24.068 1.00 81.50 132 PRO A N 1
ATOM 1002 C CA . PRO A 1 132 ? -13.635 -13.412 23.526 1.00 81.50 132 PRO A CA 1
ATOM 1003 C C . PRO A 1 132 ? -14.379 -12.832 22.314 1.00 81.50 132 PRO A C 1
ATOM 1005 O O . PRO A 1 132 ? -14.981 -13.588 21.563 1.00 81.50 132 PRO A O 1
ATOM 1008 N N . GLN A 1 133 ? -14.330 -11.509 22.119 1.00 82.88 133 GLN A N 1
ATOM 1009 C CA . GLN A 1 133 ? -15.047 -10.829 21.041 1.00 82.88 133 GLN A CA 1
ATOM 1010 C C . GLN A 1 133 ? -14.223 -10.709 19.749 1.00 82.88 133 GLN A C 1
ATOM 1012 O O . GLN A 1 133 ? -14.769 -10.830 18.659 1.00 82.88 133 GLN A O 1
ATOM 1017 N N . CYS A 1 134 ? -12.910 -10.464 19.843 1.00 83.25 134 CYS A N 1
ATOM 1018 C CA . CYS A 1 134 ? -12.049 -10.255 18.668 1.00 83.25 134 CYS A CA 1
ATOM 1019 C C . CYS A 1 134 ? -10.883 -11.246 18.543 1.00 83.25 134 CYS A C 1
ATOM 1021 O O . CYS A 1 134 ? -10.112 -11.159 17.591 1.00 83.25 134 CYS A O 1
ATOM 1023 N N . GLY A 1 135 ? -10.711 -12.156 19.506 1.00 79.75 135 GLY A N 1
ATOM 1024 C CA . GLY A 1 135 ? -9.635 -13.152 19.528 1.00 79.75 135 GLY A CA 1
ATOM 1025 C C . GLY A 1 135 ? -8.233 -12.592 19.800 1.00 79.75 135 GLY A C 1
ATOM 1026 O O . GLY A 1 135 ? -7.303 -13.371 19.982 1.00 79.75 135 GLY A O 1
ATOM 1027 N N . GLN A 1 136 ? -8.063 -11.267 19.864 1.00 81.94 136 GLN A N 1
ATOM 1028 C CA . GLN A 1 136 ? -6.755 -10.637 20.065 1.00 81.94 136 GLN A CA 1
ATOM 1029 C C . GLN A 1 136 ? -6.347 -10.605 21.545 1.00 81.94 136 GLN A C 1
ATOM 1031 O O . GLN A 1 136 ? -7.203 -10.388 22.417 1.00 81.94 136 GLN A O 1
ATOM 1036 N N . PRO A 1 137 ? -5.052 -10.787 21.861 1.00 81.56 137 PRO A N 1
ATOM 1037 C CA . PRO A 1 137 ? -4.563 -10.679 23.222 1.00 81.56 137 PRO A CA 1
ATOM 1038 C C . PRO A 1 137 ? -4.545 -9.208 23.656 1.00 81.56 137 PRO A C 1
ATOM 1040 O O . PRO A 1 137 ? -3.950 -8.374 22.978 1.00 81.56 137 PRO A O 1
ATOM 1043 N N . PRO A 1 138 ? -5.131 -8.843 24.809 1.00 74.25 138 PRO A N 1
ATOM 1044 C CA . PRO A 1 138 ? -5.163 -7.448 25.254 1.00 74.25 138 PRO A CA 1
ATOM 1045 C C . PRO A 1 138 ? -3.771 -6.875 25.567 1.00 74.25 138 PRO A C 1
ATOM 1047 O O . PRO A 1 138 ? -3.632 -5.667 25.724 1.00 74.25 138 PRO A O 1
ATOM 1050 N N . SER A 1 139 ? -2.755 -7.734 25.689 1.00 69.75 139 SER A N 1
ATOM 1051 C CA . SER A 1 139 ? -1.372 -7.372 26.012 1.00 69.75 139 SER A CA 1
ATOM 1052 C C . SER A 1 139 ? -0.474 -7.151 24.789 1.00 69.75 139 SER A C 1
ATOM 1054 O O . SER A 1 139 ? 0.681 -6.798 24.991 1.00 69.75 139 SER A O 1
ATOM 1056 N N . GLY A 1 140 ? -0.964 -7.364 23.559 1.00 70.38 140 GLY A N 1
ATOM 1057 C CA . GLY A 1 140 ? -0.180 -7.230 22.319 1.00 70.38 140 GLY A CA 1
ATOM 1058 C C . GLY A 1 140 ? 0.806 -8.378 22.079 1.00 70.38 140 GLY A C 1
ATOM 1059 O O . GLY A 1 140 ? 0.776 -8.996 21.023 1.00 70.38 140 GLY A O 1
ATOM 1060 N N . GLU A 1 141 ? 1.577 -8.761 23.099 1.00 74.75 141 GLU A N 1
ATOM 1061 C CA . GLU A 1 141 ? 2.532 -9.867 23.030 1.00 74.75 141 GLU A CA 1
ATOM 1062 C C . GLU A 1 141 ? 2.192 -10.998 24.013 1.00 74.75 141 GLU A C 1
ATOM 1064 O O . GLU A 1 141 ? 2.077 -10.798 25.228 1.00 74.75 141 GLU A O 1
ATOM 1069 N N . LEU A 1 142 ? 2.106 -12.226 23.497 1.00 81.19 142 LEU A N 1
ATOM 1070 C CA . LEU A 1 142 ? 2.118 -13.444 24.305 1.00 81.19 142 LEU A CA 1
ATOM 1071 C C . LEU A 1 142 ? 3.567 -13.924 24.450 1.00 81.19 142 LEU A C 1
ATOM 1073 O O . LEU A 1 142 ? 4.352 -13.934 23.502 1.00 81.19 142 LEU A O 1
ATOM 1077 N N . ARG A 1 143 ? 3.941 -14.331 25.665 1.00 85.12 143 ARG A N 1
ATOM 1078 C CA . ARG A 1 143 ? 5.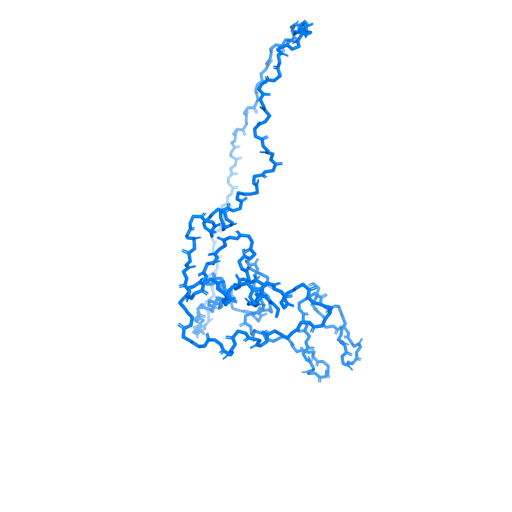280 -14.852 25.973 1.00 85.12 143 ARG A CA 1
ATOM 1079 C C . ARG A 1 143 ? 5.190 -16.286 26.458 1.00 85.12 143 ARG A C 1
ATOM 1081 O O . ARG A 1 143 ? 4.301 -16.632 27.235 1.00 85.12 143 ARG A O 1
ATOM 1088 N N . CYS A 1 144 ? 6.141 -17.112 26.034 1.00 86.00 144 CYS A N 1
ATOM 1089 C CA . CYS A 1 144 ? 6.255 -18.481 26.508 1.00 86.00 144 CYS A CA 1
ATOM 1090 C C . CYS A 1 144 ? 6.500 -18.486 28.029 1.00 86.00 144 CYS A C 1
ATOM 1092 O O . CYS A 1 144 ? 7.475 -17.880 28.479 1.00 86.00 144 CYS A O 1
ATOM 1094 N N . PRO A 1 145 ? 5.702 -19.216 28.830 1.00 83.00 145 PRO A N 1
ATOM 1095 C CA . PRO A 1 145 ? 5.897 -19.278 30.279 1.00 83.00 145 PRO A CA 1
ATOM 1096 C C . PRO A 1 145 ? 7.203 -19.979 30.684 1.00 83.00 145 PRO A C 1
ATOM 1098 O O . PRO A 1 145 ? 7.640 -19.842 31.821 1.00 83.00 145 PRO A O 1
ATOM 1101 N N . ALA A 1 146 ? 7.830 -20.736 29.776 1.00 85.38 146 ALA A N 1
ATOM 1102 C CA . ALA A 1 146 ? 9.050 -21.477 30.072 1.00 85.38 146 ALA A CA 1
ATOM 1103 C C . ALA A 1 146 ? 10.340 -20.726 29.718 1.00 85.38 146 ALA A C 1
ATOM 1105 O O . ALA A 1 146 ? 11.299 -20.797 30.478 1.00 85.38 146 ALA A O 1
ATOM 1106 N N . CYS A 1 147 ? 10.389 -20.044 28.570 1.00 90.88 147 CYS A N 1
ATOM 1107 C CA . CYS A 1 147 ? 11.608 -19.376 28.094 1.00 90.88 147 CYS A CA 1
ATOM 1108 C C . CYS A 1 147 ? 11.443 -17.876 27.819 1.00 90.88 147 CYS A C 1
ATOM 1110 O O . CYS A 1 147 ? 12.423 -17.217 27.492 1.00 90.88 147 CYS A O 1
ATOM 1112 N N . GLY A 1 148 ? 10.228 -17.328 27.920 1.00 86.00 148 GLY A N 1
ATOM 1113 C CA . GLY A 1 148 ? 9.958 -15.901 27.722 1.00 86.00 148 GLY A CA 1
ATOM 1114 C C . GLY A 1 148 ? 10.002 -15.408 26.272 1.00 86.00 148 GLY A C 1
ATOM 1115 O O . GLY A 1 148 ? 9.783 -14.214 26.047 1.00 86.00 148 GLY A O 1
ATOM 1116 N N . SER A 1 149 ? 10.254 -16.290 25.295 1.00 86.88 149 SER A N 1
ATOM 1117 C CA . SER A 1 149 ? 10.209 -15.923 23.877 1.00 86.88 149 SER A CA 1
ATOM 1118 C C . SER A 1 149 ? 8.792 -15.558 23.451 1.00 86.88 149 SER A C 1
ATOM 1120 O O . SER A 1 149 ? 7.817 -16.067 24.010 1.00 86.88 149 SER A O 1
ATOM 1122 N N . GLU A 1 150 ? 8.690 -14.703 22.444 1.00 87.81 150 GLU A N 1
ATOM 1123 C CA . GLU A 1 150 ? 7.413 -14.332 21.842 1.00 87.81 150 GLU A CA 1
ATOM 1124 C C . GLU A 1 150 ? 6.762 -15.556 21.194 1.00 87.81 150 GLU A C 1
ATOM 1126 O O . GLU A 1 150 ? 7.424 -16.392 20.570 1.00 87.81 150 GLU A O 1
ATOM 1131 N N . VAL A 1 151 ? 5.468 -15.701 21.440 1.00 86.25 151 VAL A N 1
ATOM 1132 C CA . VAL A 1 151 ? 4.618 -16.763 20.904 1.00 86.25 151 VAL A CA 1
ATOM 1133 C C . VAL A 1 151 ? 3.339 -16.116 20.394 1.00 86.25 151 VAL A C 1
ATOM 1135 O O . VAL A 1 151 ? 2.899 -15.121 20.958 1.00 86.25 151 VAL A O 1
ATOM 1138 N N . ASP A 1 152 ? 2.760 -16.654 19.326 1.00 81.25 152 ASP A N 1
ATOM 1139 C CA . ASP A 1 152 ? 1.551 -16.097 18.712 1.00 81.25 152 ASP A CA 1
ATOM 1140 C C . ASP A 1 152 ? 0.293 -16.880 19.128 1.00 81.25 152 ASP A C 1
ATOM 1142 O O . ASP A 1 152 ? 0.358 -17.977 19.700 1.00 81.25 152 ASP A O 1
ATOM 1146 N N . VAL A 1 153 ? -0.870 -16.309 18.833 1.00 77.19 153 VAL A N 1
ATOM 1147 C CA . VAL A 1 153 ? -2.178 -16.917 19.052 1.00 77.19 153 VAL A CA 1
ATOM 1148 C C . VAL A 1 153 ? -2.289 -18.235 18.267 1.00 77.19 153 VAL A C 1
ATOM 1150 O O . VAL A 1 153 ? -1.914 -18.329 17.100 1.00 77.19 153 VAL A O 1
ATOM 1153 N N . GLY A 1 154 ? -2.774 -19.296 18.915 1.00 77.25 154 GLY A N 1
ATOM 1154 C CA . GLY A 1 154 ? -2.930 -20.621 18.294 1.00 77.25 154 GLY A CA 1
ATOM 1155 C C . GLY A 1 154 ? -1.658 -21.478 18.218 1.00 77.25 154 GLY A C 1
ATOM 1156 O O . GLY A 1 154 ? -1.718 -22.621 17.760 1.00 77.25 154 GLY A O 1
ATOM 1157 N N . TRP A 1 155 ? -0.504 -20.993 18.689 1.00 84.94 155 TRP A N 1
ATOM 1158 C CA . TRP A 1 155 ? 0.703 -21.818 18.761 1.00 84.94 155 TRP A CA 1
ATOM 1159 C C . TRP A 1 155 ? 0.610 -22.815 19.912 1.00 84.94 155 TRP A C 1
ATOM 1161 O O . TRP A 1 155 ? 0.699 -22.432 21.075 1.00 84.94 155 TRP A O 1
ATOM 1171 N N . ARG A 1 156 ? 0.521 -24.112 19.593 1.00 87.06 156 ARG A N 1
ATOM 1172 C CA . ARG A 1 156 ? 0.489 -25.197 20.593 1.00 87.06 156 ARG A CA 1
ATOM 1173 C C . ARG A 1 156 ? 1.832 -25.374 21.317 1.00 87.06 156 ARG A C 1
ATOM 1175 O O . ARG A 1 156 ? 1.861 -25.771 22.480 1.00 87.06 156 ARG A O 1
ATOM 1182 N N . TYR A 1 157 ? 2.936 -25.042 20.643 1.00 88.88 157 TYR A N 1
ATOM 1183 C CA . TYR A 1 157 ? 4.303 -25.158 21.152 1.00 88.88 157 TYR A CA 1
ATOM 1184 C C . TYR A 1 157 ? 5.118 -23.900 20.854 1.00 88.88 157 TYR A C 1
ATOM 1186 O O . TYR A 1 157 ? 4.942 -23.243 19.832 1.00 88.88 157 TYR A O 1
ATOM 1194 N N . CYS A 1 158 ? 6.039 -23.576 21.754 1.00 90.69 158 CYS A N 1
ATOM 1195 C CA . CYS A 1 158 ? 6.948 -22.452 21.613 1.00 90.69 158 CYS A CA 1
ATOM 1196 C C . CYS A 1 158 ? 8.062 -22.749 20.594 1.00 90.69 158 CYS A C 1
ATOM 1198 O O . CYS A 1 158 ? 8.820 -23.697 20.789 1.00 90.69 158 CYS A O 1
ATOM 1200 N N . ALA A 1 159 ? 8.268 -21.879 19.598 1.00 87.81 159 ALA A N 1
ATOM 1201 C CA . ALA A 1 159 ? 9.356 -22.023 18.621 1.00 87.81 159 ALA A CA 1
ATOM 1202 C C . ALA A 1 159 ? 10.770 -21.920 19.237 1.00 87.81 159 ALA A C 1
ATOM 1204 O O . ALA A 1 159 ? 11.703 -22.534 18.732 1.00 87.81 159 ALA A O 1
ATOM 1205 N N . GLY A 1 160 ? 10.935 -21.180 20.342 1.00 88.56 160 GLY A N 1
ATOM 1206 C CA . GLY A 1 160 ? 12.229 -21.031 21.022 1.00 88.56 160 GLY A CA 1
ATOM 1207 C C . GLY A 1 160 ? 12.663 -22.228 21.883 1.00 88.56 160 GLY A C 1
ATOM 1208 O O . GLY A 1 160 ? 13.829 -22.603 21.858 1.00 88.56 160 GLY A O 1
ATOM 1209 N N . CYS A 1 161 ? 11.754 -22.834 22.660 1.00 92.38 161 CYS A N 1
ATOM 1210 C CA . CYS A 1 161 ? 12.098 -23.899 23.620 1.00 92.38 161 CYS A CA 1
ATOM 1211 C C . CYS A 1 161 ? 11.348 -25.227 23.432 1.00 92.38 161 CYS A C 1
ATOM 1213 O O . CYS A 1 161 ? 11.576 -26.164 24.195 1.00 92.38 161 CYS A O 1
ATOM 1215 N N . GLY A 1 162 ? 10.415 -25.314 22.481 1.00 88.62 162 GLY A N 1
ATOM 1216 C CA . GLY A 1 162 ? 9.640 -26.524 22.185 1.00 88.62 162 GLY A CA 1
ATOM 1217 C C . GLY A 1 162 ? 8.581 -26.914 23.225 1.00 88.62 162 GLY A C 1
ATOM 1218 O O . GLY A 1 162 ? 7.856 -27.883 23.015 1.00 88.62 162 GLY A O 1
ATOM 1219 N N . ARG A 1 163 ? 8.449 -26.191 24.347 1.00 90.12 163 ARG A N 1
ATOM 1220 C CA . ARG A 1 163 ? 7.422 -26.490 25.362 1.00 90.12 163 ARG A CA 1
ATOM 1221 C C . ARG A 1 163 ? 6.038 -26.030 24.927 1.00 90.12 163 ARG A C 1
ATOM 1223 O O . ARG A 1 163 ? 5.900 -25.038 24.211 1.00 90.12 163 ARG A O 1
ATOM 1230 N N . ALA A 1 164 ? 5.026 -26.751 25.406 1.00 88.06 164 ALA A N 1
ATOM 1231 C CA . ALA A 1 164 ? 3.635 -26.377 25.215 1.00 88.06 164 ALA A CA 1
ATOM 1232 C C . ALA A 1 164 ? 3.364 -25.009 25.852 1.00 88.06 164 ALA A C 1
ATOM 1234 O O . ALA A 1 164 ? 3.819 -24.722 26.961 1.00 88.06 164 ALA A O 1
ATOM 1235 N N . THR A 1 165 ? 2.647 -24.160 25.130 1.00 83.19 165 THR A N 1
ATOM 1236 C CA . THR A 1 165 ? 2.322 -22.795 25.566 1.00 83.19 165 THR A CA 1
ATOM 1237 C C . THR A 1 165 ? 1.138 -22.761 26.536 1.00 83.19 165 THR A C 1
ATOM 1239 O O . THR A 1 165 ? 1.032 -21.825 27.323 1.00 83.19 165 THR A O 1
ATOM 1242 N N . GLY A 1 166 ? 0.293 -23.801 26.528 1.00 74.88 166 GLY A N 1
ATOM 1243 C CA . GLY A 1 166 ? -0.887 -23.913 27.391 1.00 74.88 166 GLY A CA 1
ATOM 1244 C C . GLY A 1 166 ? -2.065 -23.034 26.957 1.00 74.88 166 GLY A C 1
ATOM 1245 O O . GLY A 1 166 ? -2.962 -22.796 27.760 1.00 74.88 166 GLY A O 1
ATOM 1246 N N . PHE A 1 167 ? -2.048 -22.535 25.716 1.00 71.62 167 PHE A N 1
ATOM 1247 C CA . PHE A 1 167 ? -3.156 -21.811 25.092 1.00 71.62 167 PHE A CA 1
ATOM 1248 C C . PHE A 1 167 ? -3.947 -22.790 24.203 1.00 71.62 167 PHE A C 1
ATOM 1250 O O . PHE A 1 167 ? -3.677 -22.892 23.008 1.00 71.62 167 PHE A O 1
ATOM 1257 N N . GLU A 1 168 ? -4.843 -23.576 24.803 1.00 57.62 168 GLU A N 1
ATOM 1258 C CA . GLU A 1 168 ? -5.875 -24.360 24.092 1.00 57.62 168 GLU A CA 1
ATOM 1259 C C . GLU A 1 168 ? -7.237 -23.672 24.185 1.00 57.62 168 GLU A C 1
ATOM 1261 O O . GLU A 1 168 ? -7.509 -23.049 25.240 1.00 57.62 168 GLU A O 1
#

pLDDT: mean 73.76, std 21.41, range [27.31, 95.94]

Radius of gyration: 29.72 Å; chains: 1; bounding box: 64×47×76 Å

Sequence (168 aa):
MAVLRLLSGERGYVSLDPGEVQEALRRETADVNPDPGLFRQFPDAILSLNRLAAERFLRGDRAYAPSHAPLPDAPELVRPDEETEPEAEAEAAGATRPSGSAFELAEQSESPRQCPYCGETLPGGRKVNFCPQCGQPPSGELRCPACGSEVDVGWRYCAGCGRATGFE